Protein AF-A0A958G3K2-F1 (afdb_monomer_lite)

Radius of gyration: 13.94 Å; chains: 1; bounding box: 39×17×33 Å

Structure (mmCIF, N/CA/C/O backbone):
data_AF-A0A958G3K2-F1
#
_entry.id   AF-A0A958G3K2-F1
#
loop_
_atom_site.group_PDB
_atom_site.id
_atom_site.type_symbol
_atom_site.label_atom_id
_atom_site.label_alt_id
_atom_site.label_comp_id
_atom_site.label_asym_id
_atom_site.label_entity_id
_atom_site.label_seq_id
_atom_site.pdbx_PDB_ins_code
_atom_site.Cartn_x
_atom_site.Cartn_y
_atom_site.Cartn_z
_atom_site.occupancy
_atom_site.B_iso_or_equiv
_atom_site.auth_seq_id
_atom_site.auth_comp_id
_atom_site.auth_asym_id
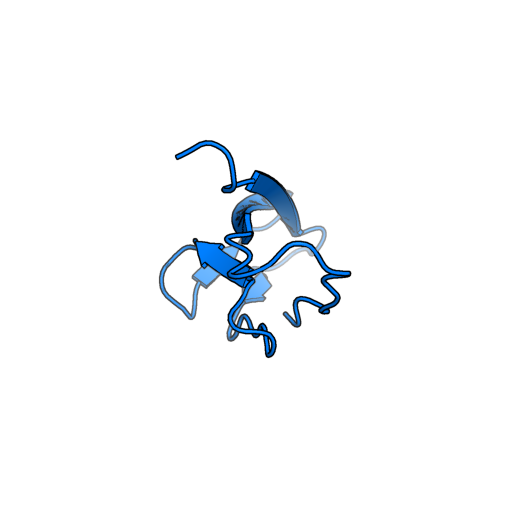_atom_site.auth_atom_id
_atom_site.pdbx_PDB_model_num
ATOM 1 N N . GLY A 1 1 ? 19.281 3.591 -3.651 1.00 49.53 1 GLY A N 1
ATOM 2 C CA . GLY A 1 1 ? 19.805 3.666 -5.028 1.00 49.53 1 GLY A CA 1
ATOM 3 C C . GLY A 1 1 ? 18.839 4.498 -5.833 1.00 49.53 1 GLY A C 1
ATOM 4 O O . GLY A 1 1 ? 17.651 4.397 -5.567 1.00 49.53 1 GLY A O 1
ATOM 5 N N . GLU A 1 2 ? 19.323 5.345 -6.734 1.00 61.31 2 GLU A N 1
ATOM 6 C CA . GLU A 1 2 ? 18.594 6.465 -7.368 1.00 61.31 2 GLU A CA 1
ATOM 7 C C . GLU A 1 2 ? 17.403 6.083 -8.285 1.00 61.31 2 GLU A C 1
ATOM 9 O O . GLU A 1 2 ? 16.991 6.873 -9.123 1.00 61.31 2 GLU A O 1
ATOM 14 N N . GLY A 1 3 ? 16.817 4.893 -8.123 1.00 81.62 3 GLY A N 1
ATOM 15 C CA . GLY A 1 3 ? 15.617 4.444 -8.835 1.00 81.62 3 GLY A CA 1
ATOM 16 C C . GLY A 1 3 ? 14.397 4.178 -7.948 1.00 81.62 3 GLY A C 1
ATOM 17 O O . GLY A 1 3 ? 13.326 3.942 -8.492 1.00 81.62 3 GLY A O 1
ATOM 18 N N . THR A 1 4 ? 14.516 4.197 -6.613 1.00 93.19 4 THR A N 1
ATOM 19 C CA . THR A 1 4 ? 13.383 3.860 -5.729 1.00 93.19 4 THR A CA 1
ATOM 20 C C . THR A 1 4 ? 12.569 5.093 -5.338 1.00 93.19 4 THR A C 1
ATOM 22 O O . THR A 1 4 ? 13.113 6.037 -4.766 1.00 93.19 4 THR A O 1
ATOM 25 N N . GLY A 1 5 ? 11.261 5.059 -5.600 1.00 96.06 5 GLY A N 1
ATOM 26 C CA . GLY A 1 5 ? 10.286 6.055 -5.149 1.00 96.06 5 GLY A CA 1
ATOM 27 C C . GLY A 1 5 ? 9.397 5.525 -4.024 1.00 96.06 5 GLY A C 1
ATOM 28 O O . GLY A 1 5 ? 9.157 4.321 -3.942 1.00 96.06 5 GLY A O 1
ATOM 29 N N . PHE A 1 6 ? 8.896 6.426 -3.176 1.00 96.38 6 PHE A N 1
ATOM 30 C CA . PHE A 1 6 ? 7.949 6.109 -2.107 1.00 96.38 6 PHE A CA 1
ATOM 31 C C . PHE A 1 6 ? 6.789 7.104 -2.113 1.00 96.38 6 PHE A C 1
ATOM 33 O O . PHE A 1 6 ? 7.016 8.315 -2.165 1.00 96.38 6 PHE A O 1
ATOM 40 N N . TRP A 1 7 ? 5.562 6.603 -1.988 1.00 96.75 7 TRP A N 1
ATOM 41 C CA . TRP A 1 7 ? 4.356 7.416 -1.831 1.00 96.75 7 TRP A CA 1
ATOM 42 C C . TRP A 1 7 ? 3.587 6.952 -0.610 1.00 96.75 7 TRP A C 1
ATOM 44 O O . TRP A 1 7 ? 3.372 5.757 -0.422 1.00 96.75 7 TRP A O 1
ATOM 54 N N . LYS A 1 8 ? 3.149 7.910 0.202 1.00 96.75 8 LYS A N 1
ATOM 55 C CA . LYS A 1 8 ? 2.268 7.648 1.336 1.00 96.75 8 LYS A CA 1
ATOM 56 C C . LYS A 1 8 ? 0.823 7.777 0.881 1.00 96.75 8 LYS A C 1
ATOM 58 O O . LYS A 1 8 ? 0.451 8.800 0.307 1.00 96.75 8 LYS A O 1
ATOM 63 N N . LEU A 1 9 ? 0.034 6.752 1.162 1.00 96.19 9 LEU A N 1
ATOM 64 C CA . LEU A 1 9 ? -1.405 6.731 0.974 1.00 96.19 9 LEU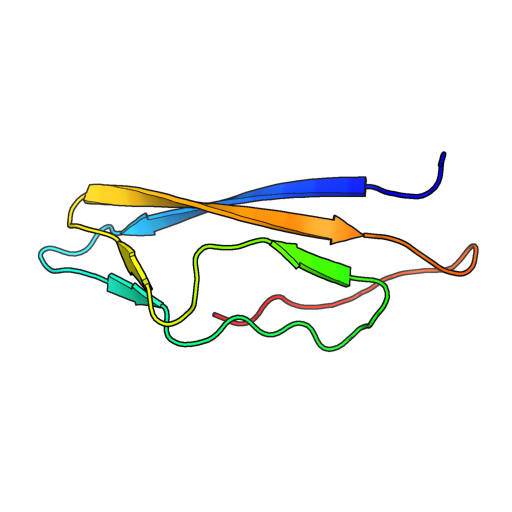 A CA 1
ATOM 65 C C . LEU A 1 9 ? -2.069 6.649 2.347 1.00 96.19 9 LEU A C 1
ATOM 67 O O . LEU A 1 9 ? -1.752 5.776 3.152 1.00 96.19 9 LEU A O 1
ATOM 71 N N . GLU A 1 10 ? -2.992 7.564 2.607 1.00 97.38 10 GLU A N 1
ATOM 72 C CA . GLU A 1 10 ? -3.786 7.582 3.831 1.00 97.38 10 GLU A CA 1
ATOM 73 C C . GLU A 1 10 ? -5.169 6.992 3.556 1.00 97.38 10 GLU A C 1
ATOM 75 O O . GLU A 1 10 ? -5.905 7.467 2.689 1.00 97.38 10 GLU A O 1
ATOM 80 N N . ILE A 1 11 ? -5.519 5.950 4.307 1.00 97.31 11 ILE A N 1
ATOM 81 C CA . ILE A 1 11 ? -6.834 5.316 4.286 1.00 97.31 11 ILE A CA 1
ATOM 82 C C . ILE A 1 11 ? -7.566 5.788 5.534 1.00 97.31 11 ILE A C 1
ATOM 84 O O . ILE A 1 11 ? -7.206 5.419 6.652 1.00 97.31 11 ILE A O 1
ATOM 88 N N . ARG A 1 12 ? -8.592 6.617 5.349 1.00 98.12 12 ARG A N 1
ATOM 89 C CA . ARG A 1 12 ? -9.385 7.163 6.450 1.00 98.12 12 ARG A CA 1
ATOM 90 C C . ARG A 1 12 ? -10.716 6.438 6.576 1.00 98.12 12 ARG A C 1
ATOM 92 O O . ARG A 1 12 ? -11.483 6.380 5.614 1.00 98.12 12 ARG A O 1
ATOM 99 N N . ASN A 1 13 ? -11.024 5.960 7.777 1.00 98.31 13 ASN A N 1
ATOM 100 C CA . ASN A 1 13 ? -12.336 5.412 8.080 1.00 98.31 13 ASN A CA 1
ATOM 101 C C . ASN A 1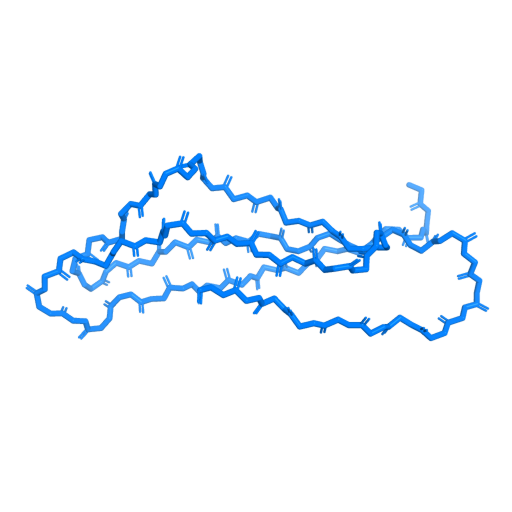 13 ? -13.317 6.548 8.408 1.00 98.31 13 ASN A C 1
ATOM 103 O O . ASN A 1 13 ? -13.218 7.201 9.444 1.00 98.31 13 ASN A O 1
ATOM 107 N N . GLN A 1 14 ? -14.276 6.779 7.512 1.00 97.94 14 GLN A N 1
ATOM 108 C CA . GLN A 1 14 ? -15.362 7.753 7.699 1.00 97.94 14 GLN A CA 1
ATOM 109 C C . GLN A 1 14 ? -16.663 7.109 8.213 1.00 97.94 14 GLN A C 1
ATOM 111 O O . GLN A 1 14 ? -17.696 7.773 8.301 1.00 97.94 14 GLN A O 1
ATOM 116 N N . GLY A 1 15 ? -16.637 5.806 8.503 1.00 97.06 15 GLY A N 1
ATOM 117 C CA . GLY A 1 15 ? -17.754 5.061 9.064 1.00 97.06 15 GLY A CA 1
ATOM 118 C C . GLY A 1 15 ? -17.916 5.274 10.569 1.00 97.06 15 GLY A C 1
ATOM 119 O O . GLY A 1 15 ? -17.101 5.901 11.240 1.00 97.06 15 GLY A O 1
ATOM 120 N N . ASN A 1 16 ? -18.995 4.717 11.115 1.00 97.25 16 ASN A N 1
ATOM 121 C CA . ASN A 1 16 ? -19.303 4.756 12.548 1.00 97.25 16 ASN A CA 1
ATOM 122 C C . ASN A 1 16 ? -18.863 3.490 13.310 1.00 97.25 16 ASN A C 1
ATOM 124 O O . ASN A 1 16 ? -19.087 3.408 14.518 1.00 97.25 16 ASN A O 1
ATOM 128 N N . VAL A 1 17 ? -18.257 2.531 12.610 1.00 97.88 17 VAL A N 1
ATOM 129 C CA . VAL A 1 17 ? -17.697 1.270 13.117 1.00 97.88 17 VAL A CA 1
ATOM 130 C C . VAL A 1 17 ? -16.308 1.058 12.516 1.00 97.88 17 VAL A C 1
ATOM 132 O O . VAL A 1 17 ? -15.926 1.775 11.590 1.00 97.88 17 VAL A O 1
ATOM 135 N N . ASP A 1 18 ? -15.564 0.077 13.020 1.00 98.12 18 ASP A N 1
ATOM 136 C CA . ASP A 1 18 ? -14.229 -0.255 12.517 1.00 98.12 18 ASP A CA 1
ATOM 137 C C . ASP A 1 18 ? -14.268 -0.707 11.048 1.00 98.12 18 ASP A C 1
ATOM 139 O O . ASP A 1 18 ? -15.095 -1.533 10.652 1.00 98.12 18 ASP A O 1
ATOM 143 N N . LEU A 1 19 ? -13.342 -0.180 10.247 1.00 98.38 19 LEU A N 1
ATOM 144 C CA . LEU A 1 19 ? -13.070 -0.638 8.887 1.00 98.38 19 LEU A CA 1
ATOM 145 C C . LEU A 1 19 ? -11.993 -1.720 8.950 1.00 98.38 19 LEU A C 1
ATOM 147 O O . LEU A 1 19 ? -10.896 -1.461 9.439 1.00 98.38 19 LEU A O 1
ATOM 151 N N . VAL A 1 20 ? -12.285 -2.910 8.429 1.00 98.38 20 VAL A N 1
ATOM 152 C CA . VAL A 1 20 ? -11.307 -4.000 8.319 1.00 98.38 20 VAL A CA 1
ATOM 153 C C . VAL A 1 20 ? -10.724 -4.007 6.913 1.00 98.38 20 VAL A C 1
ATOM 155 O O . VAL A 1 20 ? -11.454 -4.202 5.943 1.00 98.38 20 VAL A O 1
ATOM 158 N N . VAL A 1 21 ? -9.409 -3.831 6.813 1.00 98.25 21 VAL A N 1
ATOM 159 C CA . VAL A 1 21 ? -8.652 -4.039 5.576 1.00 98.25 21 VAL A CA 1
ATOM 160 C C . VAL A 1 21 ? -8.135 -5.473 5.590 1.00 98.25 21 VAL A C 1
ATOM 162 O O . VAL A 1 21 ? -7.304 -5.836 6.426 1.00 98.25 21 VAL A O 1
ATOM 165 N N . SER A 1 22 ? -8.679 -6.313 4.708 1.00 98.19 22 SER A N 1
ATOM 166 C CA . SER A 1 22 ? -8.370 -7.748 4.666 1.00 98.19 22 SER A CA 1
ATOM 167 C C . SER A 1 22 ? -7.265 -8.107 3.684 1.00 98.19 22 SER A C 1
ATOM 169 O O . SER A 1 22 ? -6.583 -9.106 3.898 1.00 98.19 22 SER A O 1
ATOM 171 N N . ASP A 1 23 ? -7.108 -7.321 2.621 1.00 97.69 23 ASP A N 1
ATOM 172 C CA . ASP A 1 23 ? -6.126 -7.566 1.572 1.00 97.69 23 ASP A CA 1
ATOM 173 C C . ASP A 1 23 ? -5.581 -6.250 1.009 1.00 97.69 23 ASP A C 1
ATOM 175 O O . ASP A 1 23 ? -6.233 -5.210 1.090 1.00 97.69 23 ASP A O 1
ATOM 179 N N . LEU A 1 24 ? -4.369 -6.303 0.461 1.00 97.25 24 LEU A N 1
ATOM 180 C CA . LEU A 1 24 ? -3.752 -5.223 -0.303 1.00 97.25 24 LEU A CA 1
ATOM 181 C C . LEU A 1 24 ? -2.970 -5.853 -1.449 1.00 97.25 24 LEU A C 1
ATOM 183 O O . LEU A 1 24 ? -1.958 -6.519 -1.222 1.00 97.25 24 LEU A O 1
ATOM 187 N N . ALA A 1 25 ? -3.418 -5.627 -2.681 1.00 95.88 25 ALA A N 1
ATOM 188 C CA . ALA A 1 25 ? -2.858 -6.301 -3.843 1.00 95.88 25 ALA A CA 1
ATOM 189 C C . ALA A 1 25 ? -2.299 -5.317 -4.875 1.00 95.88 25 ALA A C 1
ATOM 191 O O . ALA A 1 25 ? -2.989 -4.411 -5.347 1.00 95.88 25 ALA A O 1
ATOM 192 N N . LEU A 1 26 ? -1.049 -5.572 -5.258 1.00 97.31 26 LEU A N 1
ATOM 193 C CA . LEU A 1 26 ? -0.372 -5.045 -6.439 1.00 97.31 26 LEU A CA 1
ATOM 194 C C . LEU A 1 26 ? 0.023 -6.238 -7.311 1.00 97.31 26 LEU A C 1
ATOM 196 O O . LEU A 1 26 ? 0.339 -7.315 -6.801 1.00 97.31 26 LEU A O 1
ATOM 200 N N . THR A 1 27 ? -0.025 -6.068 -8.624 1.00 97.62 27 THR A N 1
ATOM 201 C CA . THR A 1 27 ? 0.243 -7.145 -9.590 1.00 97.62 27 THR A CA 1
ATOM 202 C C . THR A 1 27 ? 1.571 -6.972 -10.314 1.00 97.62 27 THR A C 1
ATOM 204 O O . THR A 1 27 ? 2.162 -7.950 -10.775 1.00 97.62 27 THR A O 1
ATOM 207 N N . ASN A 1 28 ? 2.064 -5.741 -10.399 1.00 97.56 28 ASN A N 1
ATOM 208 C CA . ASN A 1 28 ? 3.300 -5.399 -11.067 1.0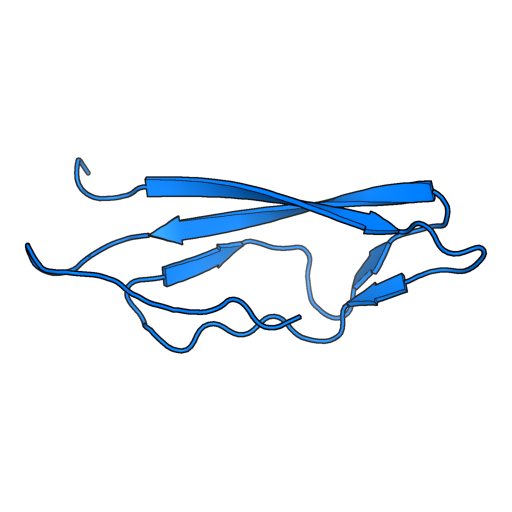0 97.56 28 ASN A CA 1
ATOM 209 C C . ASN A 1 28 ? 4.457 -5.409 -10.051 1.00 97.56 28 ASN A C 1
ATOM 211 O O . ASN A 1 28 ? 4.459 -4.603 -9.121 1.00 97.56 28 ASN A O 1
ATOM 215 N N . PRO A 1 29 ? 5.484 -6.259 -10.239 1.00 96.50 29 PRO A N 1
ATOM 216 C CA . PRO A 1 29 ? 6.575 -6.425 -9.276 1.00 96.50 29 PRO A CA 1
ATOM 217 C C . PRO A 1 29 ? 7.489 -5.199 -9.155 1.00 96.50 29 PRO A C 1
ATOM 219 O O . PRO A 1 29 ? 8.333 -5.154 -8.263 1.00 96.50 29 PRO A O 1
ATOM 222 N N . ALA A 1 30 ? 7.349 -4.205 -10.041 1.00 97.12 30 ALA A N 1
ATOM 223 C CA . ALA A 1 30 ? 8.005 -2.915 -9.862 1.00 97.12 30 ALA A CA 1
ATOM 224 C C . ALA A 1 30 ? 7.442 -2.144 -8.657 1.00 97.12 30 ALA A C 1
ATOM 226 O O . ALA A 1 30 ? 8.090 -1.205 -8.198 1.00 97.12 30 ALA A O 1
ATOM 227 N N . PHE A 1 31 ? 6.269 -2.525 -8.145 1.00 97.88 31 PHE A N 1
ATOM 228 C CA . PHE A 1 31 ? 5.634 -1.919 -6.985 1.00 97.88 31 PHE A CA 1
ATOM 229 C C . PHE A 1 31 ? 5.519 -2.915 -5.829 1.00 97.88 31 PHE A C 1
ATOM 231 O O . PHE A 1 31 ? 5.271 -4.103 -6.019 1.00 97.88 31 PHE A O 1
ATOM 238 N N . ALA A 1 32 ? 5.672 -2.406 -4.613 1.00 97.19 32 ALA A N 1
ATOM 239 C CA . ALA A 1 32 ? 5.407 -3.121 -3.373 1.00 97.19 32 ALA A CA 1
ATOM 240 C C . ALA A 1 32 ? 4.619 -2.211 -2.428 1.00 97.19 32 ALA A C 1
ATOM 242 O O . ALA A 1 32 ? 4.703 -0.985 -2.526 1.00 97.19 32 ALA A O 1
ATOM 243 N N . VAL A 1 33 ? 3.866 -2.808 -1.509 1.00 97.56 33 VAL A N 1
ATOM 244 C CA . VAL A 1 33 ? 3.141 -2.081 -0.467 1.00 97.56 33 VAL A CA 1
ATOM 245 C C . VAL A 1 33 ? 3.699 -2.464 0.898 1.00 97.56 33 VAL A C 1
ATOM 247 O O . VAL A 1 33 ? 3.793 -3.642 1.234 1.00 97.56 33 VAL A O 1
ATOM 250 N N . ASP A 1 34 ? 4.094 -1.453 1.661 1.00 96.88 34 ASP A N 1
ATOM 251 C CA . ASP A 1 34 ? 4.418 -1.560 3.077 1.00 96.88 34 ASP A CA 1
ATOM 252 C C . ASP A 1 34 ? 3.215 -1.062 3.883 1.00 96.88 34 ASP A C 1
ATOM 254 O O . ASP A 1 34 ? 2.742 0.067 3.705 1.00 96.88 34 ASP A O 1
ATOM 258 N N . ALA A 1 35 ? 2.670 -1.939 4.715 1.00 96.81 35 ALA A N 1
ATOM 259 C CA . ALA A 1 35 ? 1.417 -1.742 5.428 1.00 96.81 35 ALA A CA 1
ATOM 260 C C . ALA A 1 35 ? 1.421 -2.539 6.743 1.00 96.81 35 ALA A C 1
ATOM 262 O O . ALA A 1 35 ? 2.239 -3.449 6.914 1.00 96.81 35 ALA A O 1
ATOM 263 N N . PRO A 1 36 ? 0.497 -2.243 7.678 1.00 96.81 36 PRO A N 1
ATOM 264 C CA . PRO A 1 36 ? 0.275 -3.101 8.835 1.00 96.81 36 PRO A CA 1
ATOM 265 C C . PRO A 1 36 ? -0.025 -4.551 8.4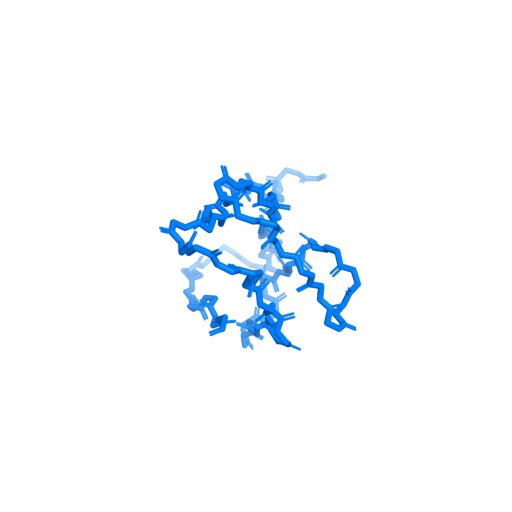26 1.00 96.81 36 PRO A C 1
ATOM 267 O O . PRO A 1 36 ? -0.549 -4.812 7.342 1.00 96.81 36 PRO A O 1
ATOM 270 N N . ALA A 1 37 ? 0.277 -5.498 9.317 1.00 96.88 37 ALA A N 1
ATOM 271 C CA . ALA A 1 37 ? -0.004 -6.909 9.075 1.00 96.88 37 ALA A CA 1
ATOM 272 C C . ALA A 1 37 ? -1.504 -7.130 8.828 1.00 96.88 37 ALA A C 1
ATOM 274 O O . ALA A 1 37 ? -2.336 -6.695 9.623 1.00 96.88 37 ALA A O 1
ATOM 275 N N . LEU A 1 38 ? -1.831 -7.808 7.728 1.00 96.69 38 LEU A N 1
ATOM 276 C CA . LEU A 1 38 ? -3.207 -8.099 7.347 1.00 96.69 38 LEU A CA 1
ATOM 277 C C . LEU A 1 38 ? -3.766 -9.313 8.123 1.00 96.69 38 LEU A C 1
ATOM 279 O O . LEU A 1 38 ? -3.033 -10.279 8.356 1.00 96.69 38 LEU A O 1
ATOM 283 N N . PRO A 1 39 ? -5.067 -9.306 8.467 1.00 98.00 39 PRO A N 1
ATOM 284 C CA . PRO A 1 39 ? -5.964 -8.155 8.367 1.00 98.00 39 PRO A CA 1
ATOM 285 C C . PRO A 1 39 ? -5.650 -7.114 9.453 1.00 98.00 39 PRO A C 1
ATOM 287 O O . PRO A 1 39 ? -5.276 -7.476 10.570 1.00 98.00 39 PRO A O 1
ATOM 290 N N . PHE A 1 40 ? -5.874 -5.833 9.157 1.00 98.25 40 PHE A N 1
ATOM 291 C CA . PHE A 1 40 ? -5.809 -4.764 10.160 1.00 98.25 40 PHE A CA 1
ATOM 292 C C . PHE A 1 40 ? -7.103 -3.950 10.196 1.00 98.25 40 PHE A C 1
ATOM 294 O O . PHE A 1 40 ? -7.839 -3.877 9.212 1.00 98.25 40 PHE A O 1
ATOM 301 N N . SER A 1 41 ? -7.370 -3.331 11.347 1.00 98.31 41 SER A N 1
ATOM 302 C CA . SER A 1 41 ? -8.544 -2.485 11.561 1.00 98.31 41 SER A CA 1
ATOM 303 C C . SER A 1 41 ? -8.156 -1.015 11.637 1.00 98.31 41 SER A C 1
ATOM 305 O O . SER A 1 41 ? -7.151 -0.662 12.253 1.00 98.31 41 SER A O 1
ATOM 307 N N . ILE A 1 42 ? -8.993 -0.160 11.059 1.00 98.50 42 ILE A N 1
ATOM 308 C CA . ILE A 1 42 ? -8.940 1.294 11.200 1.00 98.50 42 ILE A CA 1
ATOM 309 C C . ILE A 1 42 ? -10.161 1.698 12.020 1.00 98.50 42 ILE A C 1
ATOM 311 O O . ILE A 1 42 ? -11.301 1.497 11.587 1.00 98.50 42 ILE A O 1
ATOM 315 N N . GLY A 1 43 ? -9.924 2.242 13.213 1.00 98.56 43 GLY A N 1
ATOM 316 C CA . GLY A 1 43 ? -10.992 2.669 14.112 1.00 98.56 43 GLY A CA 1
ATOM 317 C C . GLY A 1 43 ? -11.867 3.760 13.496 1.00 98.56 43 GLY A C 1
ATOM 318 O O . GLY A 1 43 ? -11.503 4.393 12.501 1.00 98.56 43 GLY A O 1
ATOM 319 N N . ARG A 1 44 ? -13.043 3.992 14.079 1.00 97.88 44 ARG A N 1
ATOM 320 C CA . ARG A 1 44 ? -13.909 5.112 13.684 1.00 97.88 44 ARG A CA 1
ATOM 321 C C . ARG A 1 44 ? -13.129 6.436 13.682 1.00 97.88 44 ARG A C 1
ATOM 323 O O . ARG A 1 44 ? -12.447 6.747 14.655 1.00 97.88 44 ARG A O 1
ATOM 330 N N . ASP A 1 45 ? -13.328 7.231 12.629 1.00 97.12 45 ASP A N 1
ATOM 331 C CA . ASP A 1 45 ? -12.722 8.555 12.422 1.00 97.12 45 ASP A CA 1
ATOM 332 C C . ASP A 1 45 ? -11.177 8.549 12.342 1.00 97.12 45 ASP A C 1
ATOM 334 O O . ASP A 1 45 ? -10.566 9.614 12.204 1.00 97.12 45 ASP A O 1
ATOM 338 N N . ASP A 1 46 ? -10.555 7.366 12.362 1.00 98.38 46 ASP A N 1
ATOM 339 C CA . ASP A 1 46 ? -9.109 7.166 12.357 1.00 98.38 46 ASP A CA 1
ATOM 340 C C . ASP A 1 46 ? -8.549 6.985 10.935 1.00 98.38 46 ASP A C 1
ATOM 342 O O . ASP A 1 46 ? -9.285 6.848 9.948 1.00 98.38 46 ASP A O 1
ATOM 346 N N . THR A 1 47 ? -7.223 7.024 10.816 1.00 98.25 47 THR A N 1
ATOM 347 C CA . THR A 1 47 ? -6.493 6.919 9.550 1.00 98.25 47 THR A CA 1
ATOM 348 C C . THR A 1 47 ? -5.317 5.959 9.678 1.00 98.25 47 THR A C 1
ATOM 350 O O . THR A 1 47 ? -4.490 6.098 10.574 1.00 98.25 47 THR A O 1
ATOM 353 N N . ALA A 1 48 ? -5.194 5.029 8.731 1.00 98.06 48 ALA A N 1
ATOM 354 C CA . ALA A 1 48 ? -3.981 4.238 8.553 1.00 98.06 48 ALA A CA 1
ATOM 355 C C . ALA A 1 48 ? -3.166 4.774 7.372 1.00 98.06 48 ALA A C 1
ATOM 357 O O . ALA A 1 48 ? -3.718 5.112 6.324 1.00 98.06 48 ALA A O 1
ATOM 358 N N . THR A 1 49 ? -1.844 4.820 7.520 1.00 97.81 49 THR A N 1
ATOM 359 C CA . THR A 1 49 ? -0.926 5.122 6.416 1.00 97.81 49 THR A CA 1
ATOM 360 C C . THR A 1 49 ? -0.357 3.823 5.859 1.00 97.81 49 THR A C 1
ATOM 362 O O . THR A 1 49 ? 0.194 3.020 6.609 1.00 97.81 49 THR A O 1
ATOM 365 N N . VAL A 1 50 ? -0.434 3.650 4.542 1.00 97.69 50 VAL A N 1
ATOM 366 C CA . VAL A 1 50 ? 0.303 2.621 3.796 1.00 97.69 50 VAL A CA 1
ATOM 367 C C . VAL A 1 50 ? 1.295 3.299 2.857 1.00 97.69 50 VAL A C 1
ATOM 369 O O . VAL A 1 50 ? 1.055 4.413 2.384 1.00 97.69 50 VAL A O 1
ATOM 372 N N . THR A 1 51 ? 2.429 2.659 2.594 1.00 98.12 51 THR A N 1
ATOM 373 C CA . THR A 1 51 ? 3.462 3.206 1.709 1.00 98.12 51 THR A CA 1
ATOM 374 C C . THR A 1 51 ? 3.597 2.335 0.474 1.00 98.12 51 THR A C 1
ATOM 376 O O . THR A 1 51 ? 3.896 1.150 0.574 1.00 98.12 51 THR A O 1
ATOM 379 N N . VAL A 1 52 ? 3.417 2.924 -0.706 1.00 97.69 52 VAL A N 1
ATOM 380 C CA . VAL A 1 52 ? 3.754 2.268 -1.972 1.00 97.69 52 VAL A CA 1
ATOM 381 C C . VAL A 1 52 ? 5.215 2.560 -2.283 1.00 97.69 52 VAL A C 1
ATOM 383 O O . VAL A 1 52 ? 5.620 3.721 -2.349 1.00 97.69 52 VAL A O 1
ATOM 386 N N . GLN A 1 53 ? 6.002 1.511 -2.482 1.00 97.62 53 GLN A N 1
ATOM 387 C CA . GLN A 1 53 ? 7.375 1.579 -2.961 1.00 97.62 53 GLN A CA 1
ATOM 388 C C . GLN A 1 53 ? 7.405 1.226 -4.450 1.00 97.62 53 GLN A C 1
ATOM 390 O O . GLN A 1 53 ? 6.872 0.196 -4.844 1.00 97.62 53 GLN A O 1
ATOM 395 N N . PHE A 1 54 ? 8.079 2.031 -5.269 1.00 97.06 54 PHE A N 1
ATOM 396 C CA . PHE A 1 54 ? 8.356 1.737 -6.679 1.00 97.06 54 PHE A CA 1
ATOM 397 C C . PHE A 1 54 ? 9.849 1.518 -6.871 1.00 97.06 54 PHE A C 1
ATOM 399 O O . PHE A 1 54 ? 10.641 2.388 -6.523 1.00 97.06 54 PHE A O 1
ATOM 406 N N . THR A 1 55 ? 10.236 0.372 -7.420 1.00 96.69 55 THR A N 1
ATOM 407 C CA . THR A 1 55 ? 11.625 0.004 -7.720 1.00 96.69 55 THR A CA 1
ATOM 408 C C . THR A 1 55 ? 11.689 -0.590 -9.137 1.00 96.69 55 THR A C 1
ATOM 410 O O . THR A 1 55 ? 11.672 -1.811 -9.294 1.00 96.69 55 THR A O 1
ATOM 413 N N . PRO A 1 56 ? 11.720 0.246 -10.191 1.00 96.00 56 PRO A N 1
ATOM 414 C CA . PRO A 1 56 ? 11.757 -0.218 -11.571 1.00 96.00 56 PRO A CA 1
ATOM 415 C C . PRO A 1 56 ? 13.080 -0.919 -11.888 1.00 96.00 56 PRO A C 1
ATOM 417 O O . PRO A 1 56 ? 14.154 -0.477 -11.480 1.00 96.00 56 PRO A O 1
ATOM 420 N N . SER A 1 57 ? 13.011 -1.988 -12.681 1.00 93.94 57 SER A N 1
ATOM 421 C CA . SER A 1 57 ? 14.186 -2.732 -13.156 1.00 93.94 57 SER A CA 1
ATOM 422 C C . SER A 1 57 ? 14.770 -2.196 -14.469 1.00 93.94 57 SER A C 1
ATOM 424 O O . SER A 1 57 ? 15.856 -2.607 -14.873 1.00 93.94 57 SER A O 1
ATOM 426 N N . ALA A 1 58 ? 14.059 -1.290 -15.145 1.00 94.00 58 ALA A N 1
ATOM 427 C CA . ALA A 1 58 ? 14.441 -0.710 -16.427 1.00 94.00 58 ALA A CA 1
ATOM 428 C C . ALA A 1 58 ? 13.838 0.692 -16.603 1.00 94.00 58 ALA A C 1
ATOM 430 O O . ALA A 1 58 ? 12.877 1.061 -15.929 1.00 94.00 58 ALA A O 1
ATOM 431 N N . ILE A 1 59 ? 14.381 1.461 -17.548 1.00 93.94 59 ILE A N 1
ATOM 432 C CA . ILE A 1 59 ? 13.845 2.770 -17.941 1.00 93.94 59 ILE A CA 1
ATOM 433 C C . ILE A 1 59 ? 12.660 2.537 -18.892 1.00 93.94 59 ILE A C 1
ATOM 435 O O . ILE A 1 59 ? 12.847 2.364 -20.095 1.00 93.94 59 ILE A O 1
ATOM 439 N N . ALA A 1 60 ? 11.450 2.475 -18.337 1.00 94.38 60 ALA A N 1
ATOM 440 C CA . ALA A 1 60 ? 10.199 2.232 -19.057 1.00 94.38 60 ALA A CA 1
ATOM 441 C C . ALA A 1 60 ? 8.992 2.773 -18.264 1.00 94.38 60 ALA A C 1
ATOM 443 O O . ALA A 1 60 ? 9.140 3.254 -17.139 1.00 94.38 60 ALA A O 1
ATOM 444 N N . SER A 1 61 ? 7.792 2.681 -18.844 1.00 95.56 61 SER A N 1
ATOM 445 C CA . SER A 1 61 ? 6.539 3.059 -18.181 1.00 95.56 61 SER A CA 1
ATOM 446 C C . SER A 1 61 ? 5.996 1.939 -17.284 1.00 9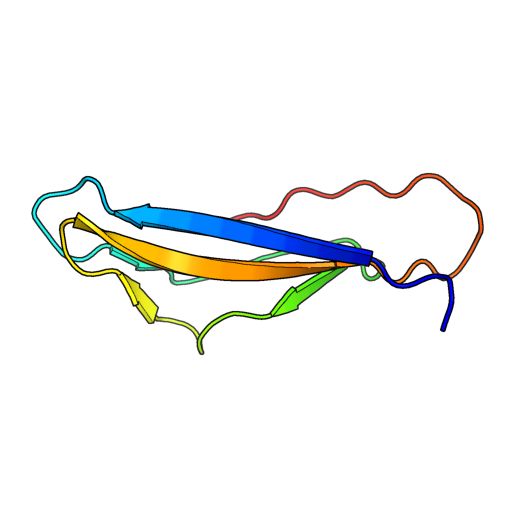5.56 61 SER A C 1
ATOM 448 O O . SER A 1 61 ? 5.752 0.824 -17.737 1.00 95.56 61 SER A O 1
ATOM 450 N N . PHE A 1 62 ? 5.854 2.289 -16.003 1.00 96.69 62 PHE A N 1
ATOM 451 C CA . PHE A 1 62 ? 5.255 1.583 -14.863 1.00 96.69 62 PHE A CA 1
ATOM 452 C C . PHE A 1 62 ? 3.747 1.833 -14.712 1.00 96.69 62 PHE A C 1
ATOM 454 O O . PHE A 1 62 ? 3.407 2.995 -14.524 1.00 96.69 62 PHE A O 1
ATOM 461 N N . GLU A 1 63 ? 2.860 0.833 -14.698 1.00 97.06 63 GLU A N 1
ATOM 462 C CA . GLU A 1 63 ? 1.464 1.025 -14.253 1.00 97.06 63 GLU A CA 1
ATOM 463 C C . GLU A 1 63 ? 0.992 -0.143 -13.375 1.00 97.06 63 GLU A C 1
ATOM 465 O O . GLU A 1 63 ? 1.383 -1.294 -13.604 1.00 97.06 63 GLU A O 1
ATOM 470 N N . ASP A 1 64 ? 0.184 0.174 -12.359 1.00 97.50 64 ASP A N 1
ATOM 471 C CA . ASP A 1 64 ? -0.569 -0.771 -11.533 1.00 97.50 64 ASP A CA 1
ATOM 472 C C . ASP A 1 64 ? -1.730 -0.050 -10.820 1.00 97.50 64 ASP A C 1
ATOM 474 O O . ASP A 1 64 ? -1.810 1.181 -10.811 1.00 97.50 64 ASP A O 1
ATOM 478 N N . SER A 1 65 ? -2.626 -0.810 -10.194 1.00 96.62 65 SER A N 1
ATOM 479 C CA . SER A 1 65 ? -3.681 -0.299 -9.317 1.00 96.62 65 SER A CA 1
ATOM 480 C C . SER A 1 65 ? -3.659 -1.053 -7.994 1.00 96.62 65 SER A C 1
ATOM 482 O O . SER A 1 65 ? -3.917 -2.255 -7.970 1.00 96.62 65 SER A O 1
ATOM 484 N N . LEU A 1 66 ? -3.401 -0.343 -6.892 1.00 95.94 66 LEU A N 1
ATOM 485 C CA . LEU A 1 66 ? -3.525 -0.915 -5.552 1.00 95.94 66 LEU A CA 1
ATOM 486 C C . LEU A 1 66 ? -4.997 -1.242 -5.279 1.00 95.94 66 LEU A C 1
ATOM 488 O O . LEU A 1 66 ? -5.833 -0.337 -5.220 1.00 95.94 66 LEU A O 1
ATOM 492 N N . LYS A 1 67 ? -5.303 -2.528 -5.111 1.00 95.44 67 LYS A N 1
ATOM 493 C CA . LYS A 1 67 ? -6.626 -2.993 -4.681 1.00 95.44 67 LYS A CA 1
ATOM 494 C C . LYS A 1 67 ? -6.629 -3.187 -3.171 1.00 95.44 67 LYS A C 1
ATOM 496 O O . LYS A 1 67 ? -5.691 -3.774 -2.638 1.00 95.44 67 LYS A O 1
ATOM 501 N N . ILE A 1 68 ? -7.676 -2.670 -2.536 1.00 91.81 68 ILE A N 1
ATOM 502 C CA . ILE A 1 68 ? -7.977 -2.746 -1.102 1.00 91.81 68 ILE A CA 1
ATOM 503 C C . ILE A 1 68 ? -9.281 -3.526 -0.952 1.00 91.81 68 ILE A C 1
ATOM 505 O O . ILE A 1 68 ? -10.178 -3.281 -1.797 1.00 91.81 68 ILE A O 1
#

Foldseek 3Di:
DVQKDKDKDKDFAQDPAKDWDADKDKDDPQKDKDFPPGGDIAGHRGIGIIMIMGHDPDPDDDDIDIDD

pLDDT: mean 95.54, std 7.42, range [49.53, 98.56]

Secondary structure (DSSP, 8-state):
-TT-EEEEEEEE--SSSPEEE---B--STTEEEE-SSSSEEE-TT-EEEEEEEE--SSSS------B-

Sequence (68 aa):
GEGTGFWKLEIRNQGNVDLVVSDLALTNPAFAVDAPALPFSIGRDDTATVTVQFTPSAIASFEDSLKI